Protein AF-A0A7V8ZJM5-F1 (afdb_monomer)

Structure (mmCIF, N/CA/C/O backbone):
data_AF-A0A7V8ZJM5-F1
#
_entry.id   AF-A0A7V8ZJM5-F1
#
loop_
_atom_site.group_PDB
_atom_site.id
_atom_site.type_symbol
_atom_site.label_atom_id
_atom_site.label_alt_id
_atom_site.label_comp_id
_atom_site.label_asym_id
_atom_site.label_entity_id
_atom_site.label_seq_id
_atom_site.pdbx_PDB_ins_code
_atom_site.Cartn_x
_atom_site.Cartn_y
_atom_site.Cartn_z
_atom_site.occupancy
_atom_site.B_iso_or_equiv
_atom_site.auth_seq_id
_atom_site.auth_comp_id
_atom_site.auth_asym_id
_atom_site.auth_atom_id
_atom_site.pdbx_PDB_model_num
ATOM 1 N N . PRO A 1 1 ? -10.545 -16.817 7.417 1.00 58.81 1 PRO A N 1
ATOM 2 C CA . PRO A 1 1 ? -10.746 -15.416 6.981 1.00 58.81 1 PRO A CA 1
ATOM 3 C C . PRO A 1 1 ? -10.407 -15.257 5.495 1.00 58.81 1 PRO A C 1
ATOM 5 O O . PRO A 1 1 ? -9.281 -15.530 5.094 1.00 58.81 1 PRO A O 1
ATOM 8 N N . TYR A 1 2 ? -11.392 -14.886 4.677 1.00 62.94 2 TYR A N 1
ATOM 9 C CA . TYR A 1 2 ? -11.129 -14.505 3.289 1.00 62.94 2 TYR A CA 1
ATOM 10 C C . TYR A 1 2 ? -10.339 -13.189 3.259 1.00 62.94 2 TYR A C 1
ATOM 12 O O . TYR A 1 2 ? -10.547 -12.353 4.145 1.00 62.94 2 TYR A O 1
ATOM 20 N N . PRO A 1 3 ? -9.431 -12.994 2.288 1.00 78.38 3 PRO A N 1
ATOM 21 C CA . PRO A 1 3 ? -8.738 -11.725 2.140 1.00 78.38 3 PRO A CA 1
ATOM 22 C C . PRO A 1 3 ? -9.759 -10.608 1.908 1.00 78.38 3 PRO A C 1
ATOM 24 O O . PRO A 1 3 ? -10.649 -10.723 1.063 1.00 78.38 3 PRO A O 1
ATOM 27 N N . VAL A 1 4 ? -9.626 -9.516 2.659 1.00 91.00 4 VAL A N 1
ATOM 28 C CA . VAL A 1 4 ? -10.390 -8.294 2.406 1.00 91.00 4 VAL A CA 1
ATOM 29 C C . VAL A 1 4 ? -9.747 -7.628 1.196 1.00 91.00 4 VAL A C 1
ATOM 31 O O . VAL A 1 4 ? -8.761 -6.913 1.341 1.00 91.00 4 VAL A O 1
ATOM 34 N N . LEU A 1 5 ? -10.265 -7.901 -0.005 1.00 93.12 5 LEU A N 1
ATOM 35 C CA . LEU A 1 5 ? -9.644 -7.463 -1.266 1.00 93.12 5 LEU A CA 1
ATOM 36 C C . LEU A 1 5 ? -9.430 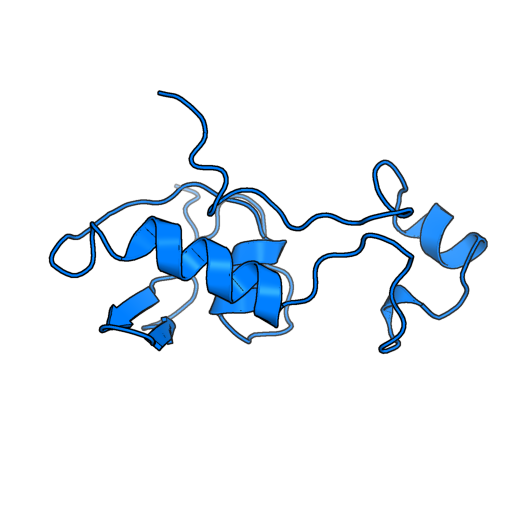-5.946 -1.337 1.00 93.12 5 LEU A C 1
ATOM 38 O O . LEU A 1 5 ? -8.444 -5.498 -1.907 1.00 93.12 5 LEU A O 1
ATOM 42 N N . GLY A 1 6 ? -10.289 -5.153 -0.686 1.00 95.75 6 GLY A N 1
ATOM 43 C CA . GLY A 1 6 ? -10.104 -3.703 -0.581 1.00 95.75 6 GLY A CA 1
ATOM 44 C C . GLY A 1 6 ? -8.823 -3.282 0.151 1.00 95.75 6 GLY A C 1
ATOM 45 O O . GLY A 1 6 ? -8.386 -2.151 -0.025 1.00 95.75 6 GLY A O 1
ATOM 46 N N . LEU A 1 7 ? -8.183 -4.190 0.894 1.00 96.44 7 LEU A N 1
ATOM 47 C CA . LEU A 1 7 ? -6.924 -3.982 1.614 1.00 96.44 7 LEU A CA 1
ATOM 48 C C . LEU A 1 7 ? -5.728 -4.711 0.978 1.00 96.44 7 LEU A C 1
ATOM 50 O O . LEU A 1 7 ? -4.665 -4.780 1.590 1.00 96.44 7 LEU A O 1
ATOM 54 N N . ALA A 1 8 ? -5.876 -5.284 -0.218 1.00 96.75 8 ALA A N 1
ATOM 55 C CA . ALA A 1 8 ? -4.758 -5.885 -0.944 1.00 96.75 8 ALA A CA 1
ATOM 56 C C . ALA A 1 8 ? -3.760 -4.817 -1.430 1.00 96.75 8 ALA A C 1
ATOM 58 O O . ALA A 1 8 ? -4.106 -3.633 -1.493 1.00 96.75 8 ALA A O 1
ATOM 59 N N . GLU A 1 9 ? -2.547 -5.234 -1.803 1.00 96.69 9 GLU A N 1
ATOM 60 C CA . GLU A 1 9 ? -1.601 -4.363 -2.519 1.00 96.69 9 GLU A CA 1
ATOM 61 C C . GLU A 1 9 ? -2.212 -3.855 -3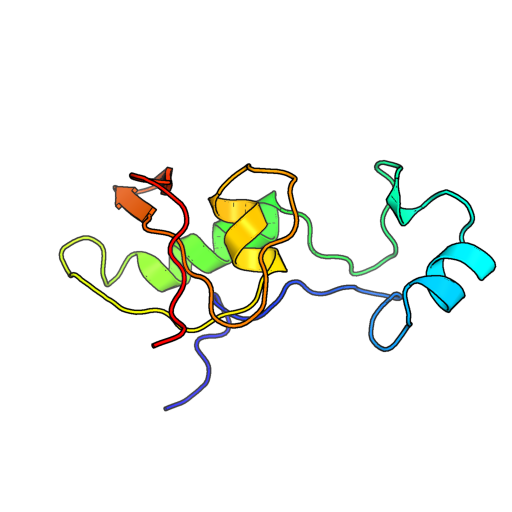.833 1.00 96.69 9 GLU A C 1
ATOM 63 O O . GLU A 1 9 ? -3.158 -4.451 -4.354 1.00 96.69 9 GLU A O 1
ATOM 68 N N . ARG A 1 10 ? -1.704 -2.727 -4.331 1.00 96.38 10 ARG A N 1
ATOM 69 C CA . ARG A 1 10 ? -2.077 -2.165 -5.624 1.00 96.38 10 ARG A CA 1
ATOM 70 C C . ARG A 1 10 ? -1.859 -3.163 -6.750 1.00 96.38 10 ARG A C 1
ATOM 72 O O . ARG A 1 10 ? -0.865 -3.886 -6.741 1.00 96.38 10 ARG A O 1
ATOM 79 N N . ALA A 1 11 ? -2.729 -3.135 -7.753 1.00 97.44 11 ALA A N 1
ATOM 80 C CA . ALA A 1 11 ? -2.423 -3.810 -9.007 1.00 97.44 11 ALA A CA 1
ATOM 81 C C . ALA A 1 11 ? -1.288 -3.060 -9.722 1.00 97.44 11 ALA A C 1
ATOM 83 O O . ALA A 1 11 ? -1.406 -1.873 -10.027 1.00 97.44 11 ALA A O 1
ATOM 84 N N . ALA A 1 12 ? -0.185 -3.743 -10.011 1.00 96.81 12 ALA A N 1
ATOM 85 C CA . ALA A 1 12 ? 0.934 -3.185 -10.766 1.00 96.81 12 ALA A CA 1
ATOM 86 C C . ALA A 1 12 ? 0.726 -3.273 -12.293 1.00 96.81 12 ALA A C 1
ATOM 88 O O . ALA A 1 12 ? 1.570 -2.806 -13.062 1.00 96.81 12 ALA A O 1
ATOM 89 N N . GLY A 1 13 ? -0.390 -3.851 -12.751 1.00 96.75 13 GLY A N 1
ATOM 90 C CA . GLY A 1 13 ? -0.702 -4.009 -14.171 1.00 96.75 13 GLY A CA 1
ATOM 91 C C . GLY A 1 13 ? 0.359 -4.828 -14.902 1.00 96.75 13 GLY A C 1
ATOM 92 O O . GLY A 1 13 ? 0.828 -5.849 -14.407 1.00 96.75 13 GLY A O 1
ATOM 93 N N . ALA A 1 14 ? 0.805 -4.361 -16.067 1.00 97.12 14 ALA A N 1
ATOM 94 C CA . ALA A 1 14 ? 1.871 -5.038 -16.814 1.00 97.12 14 ALA A CA 1
ATOM 95 C C . ALA A 1 14 ? 3.248 -5.057 -16.103 1.00 97.12 14 ALA A C 1
ATOM 97 O O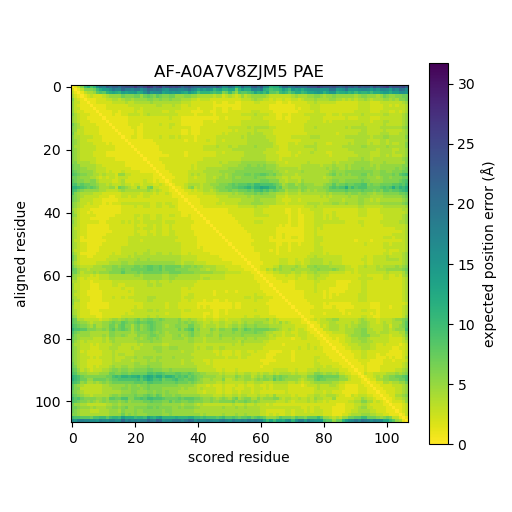 . ALA A 1 14 ? 4.184 -5.673 -16.615 1.00 97.12 14 ALA A O 1
ATOM 98 N N . TRP A 1 15 ? 3.402 -4.389 -14.951 1.00 97.12 15 TRP A N 1
ATOM 99 C CA . TRP A 1 15 ? 4.597 -4.513 -14.107 1.00 97.12 15 TRP A CA 1
ATOM 100 C C . TRP A 1 15 ? 4.530 -5.658 -13.095 1.00 97.12 15 TRP A C 1
ATOM 102 O O . TRP A 1 15 ? 5.533 -5.920 -12.432 1.00 97.12 15 TRP A O 1
ATOM 112 N N . GLU A 1 16 ? 3.396 -6.348 -12.969 1.00 97.19 16 GLU A N 1
ATOM 113 C CA . GLU A 1 16 ? 3.279 -7.501 -12.076 1.00 97.19 16 GLU A CA 1
ATOM 114 C C . GLU A 1 16 ? 4.369 -8.544 -12.356 1.00 97.19 16 GLU A C 1
ATOM 116 O O . GLU A 1 16 ? 4.623 -8.934 -13.498 1.00 97.19 16 GLU A O 1
ATOM 121 N N . GLY A 1 17 ? 5.039 -8.985 -11.289 1.00 97.06 17 GLY A N 1
ATOM 122 C CA . GLY A 1 17 ? 6.136 -9.954 -11.356 1.00 97.06 17 GLY A CA 1
ATOM 123 C C . GLY A 1 17 ? 7.477 -9.409 -11.862 1.00 97.06 17 GLY A C 1
ATOM 124 O O . GLY A 1 17 ? 8.448 -10.163 -11.874 1.00 97.06 17 GLY A O 1
ATOM 125 N N . LEU A 1 18 ? 7.569 -8.132 -12.248 1.00 97.44 18 LEU A N 1
ATOM 126 C CA . LEU A 1 18 ? 8.835 -7.513 -12.640 1.00 97.44 18 LEU A CA 1
ATOM 127 C C . LEU A 1 18 ? 9.581 -6.947 -11.432 1.00 97.44 18 LEU A C 1
ATOM 129 O O . LEU A 1 18 ? 9.011 -6.328 -10.535 1.00 97.44 18 LEU A O 1
ATOM 133 N N . THR A 1 19 ? 10.900 -7.081 -11.455 1.00 96.94 19 THR A N 1
ATOM 134 C CA . THR A 1 19 ? 11.783 -6.341 -10.554 1.00 96.94 19 THR A CA 1
ATOM 135 C C . THR A 1 19 ? 11.898 -4.875 -10.976 1.00 96.94 19 THR A C 1
ATOM 137 O O . THR A 1 19 ? 11.696 -4.513 -12.137 1.00 96.94 19 THR A O 1
ATOM 140 N N . HIS A 1 20 ? 12.327 -4.008 -10.054 1.00 94.81 20 HIS A N 1
ATOM 141 C CA . HIS A 1 20 ? 12.622 -2.609 -10.382 1.00 94.81 20 HIS A CA 1
ATOM 142 C C . HIS A 1 20 ? 13.648 -2.462 -11.519 1.00 94.81 20 HIS A C 1
ATOM 144 O O . HIS A 1 20 ? 13.478 -1.597 -12.372 1.00 94.81 20 HIS A O 1
ATOM 150 N N . ALA A 1 21 ? 14.676 -3.317 -11.564 1.00 96.69 21 ALA A N 1
ATOM 151 C CA . ALA A 1 21 ? 15.697 -3.280 -12.611 1.00 96.69 21 ALA A CA 1
ATOM 152 C C . ALA A 1 21 ? 15.132 -3.662 -13.990 1.00 96.69 21 ALA A C 1
ATOM 154 O O . ALA A 1 21 ? 15.488 -3.052 -14.998 1.00 96.69 21 ALA A O 1
ATOM 155 N N . GLU A 1 22 ? 14.225 -4.640 -14.046 1.00 97.88 22 GLU A N 1
ATOM 156 C CA . GLU A 1 22 ? 13.536 -5.007 -15.286 1.00 97.88 22 GLU A CA 1
ATOM 157 C C . GLU A 1 22 ? 12.600 -3.899 -15.762 1.00 97.88 22 GLU A C 1
ATOM 159 O O . GLU A 1 22 ? 12.584 -3.604 -16.956 1.00 97.88 22 GLU A O 1
ATOM 164 N N . I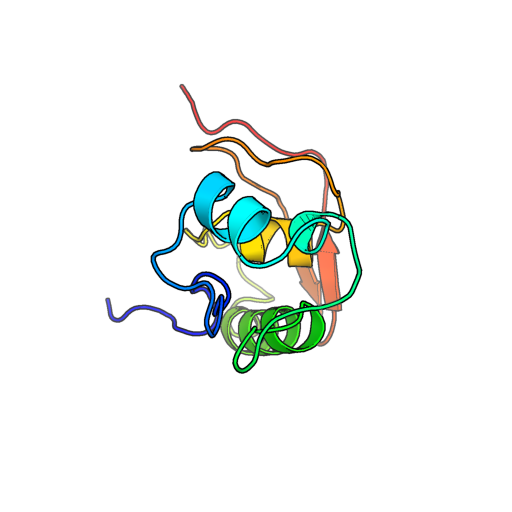LE A 1 23 ? 11.868 -3.253 -14.846 1.00 97.25 23 ILE A N 1
ATOM 165 C CA . ILE A 1 23 ? 11.034 -2.088 -15.172 1.00 97.25 23 ILE A CA 1
ATOM 166 C C . ILE A 1 23 ? 11.904 -0.969 -15.744 1.00 97.25 23 ILE A C 1
ATOM 168 O O . ILE A 1 23 ? 11.595 -0.468 -16.820 1.00 97.25 23 ILE A O 1
ATOM 172 N N . ASP A 1 24 ? 13.008 -0.613 -15.084 1.00 95.81 24 ASP A N 1
ATOM 173 C CA . ASP A 1 24 ? 13.896 0.463 -15.543 1.00 95.81 24 ASP A CA 1
ATOM 174 C C . ASP A 1 24 ? 14.552 0.143 -16.894 1.00 95.81 24 ASP A C 1
ATOM 176 O O . ASP A 1 24 ? 14.762 1.038 -17.709 1.00 95.81 24 ASP A O 1
ATOM 180 N N . THR A 1 25 ? 14.843 -1.135 -17.156 1.00 97.12 25 THR A N 1
ATOM 181 C CA . THR A 1 25 ? 15.407 -1.590 -18.435 1.00 97.12 25 THR A CA 1
ATOM 182 C C . THR A 1 25 ? 14.376 -1.519 -19.565 1.00 97.12 25 THR A C 1
ATOM 184 O O . THR A 1 25 ? 14.702 -1.093 -20.670 1.00 97.12 25 THR A O 1
ATOM 187 N N . ARG A 1 26 ? 13.129 -1.938 -19.310 1.00 95.81 26 ARG A N 1
ATOM 188 C CA . ARG A 1 26 ? 12.048 -1.967 -20.316 1.00 95.81 26 ARG A CA 1
ATOM 189 C C . ARG A 1 26 ? 11.406 -0.595 -20.531 1.00 95.81 26 ARG A C 1
ATOM 191 O O . ARG A 1 26 ? 10.952 -0.296 -21.633 1.00 95.81 26 ARG A O 1
ATOM 198 N N . HIS A 1 27 ? 11.369 0.224 -19.485 1.00 94.44 27 HIS A N 1
ATOM 199 C CA . HIS A 1 27 ? 10.720 1.531 -19.447 1.00 94.44 27 HIS A CA 1
ATOM 200 C C . HIS A 1 27 ? 11.601 2.553 -18.699 1.00 94.44 27 HIS A C 1
ATOM 202 O O . HIS A 1 27 ? 11.302 2.918 -17.556 1.00 94.44 27 HIS A O 1
ATOM 208 N N . PRO A 1 28 ? 12.689 3.043 -19.321 1.00 94.56 28 PRO A N 1
ATOM 209 C CA . PRO A 1 28 ? 13.593 3.995 -18.680 1.00 94.56 28 PRO A CA 1
ATOM 210 C C . PRO A 1 28 ? 12.866 5.245 -18.159 1.00 94.56 28 PRO A C 1
ATOM 212 O O . PRO A 1 28 ? 12.127 5.898 -18.893 1.00 94.56 28 PRO A O 1
ATOM 215 N N . GLY A 1 29 ? 13.076 5.579 -16.881 1.00 91.94 29 GLY A N 1
ATOM 216 C CA . GLY A 1 29 ? 12.480 6.753 -16.224 1.00 91.94 29 GLY A CA 1
ATOM 217 C C . GLY A 1 29 ? 11.036 6.575 -15.734 1.00 91.94 29 GLY A C 1
ATOM 218 O O . GLY A 1 29 ? 10.486 7.473 -15.093 1.00 91.94 29 GLY A O 1
ATOM 219 N N . ALA A 1 30 ? 10.399 5.429 -15.997 1.00 92.06 30 ALA A N 1
ATOM 220 C CA . ALA A 1 30 ? 8.984 5.237 -15.692 1.00 92.06 30 ALA A CA 1
ATOM 221 C C . ALA A 1 30 ? 8.666 5.231 -14.188 1.00 92.06 30 ALA A C 1
ATOM 223 O O . ALA A 1 30 ? 7.605 5.705 -13.785 1.00 92.06 30 ALA A O 1
ATOM 224 N N . ARG A 1 31 ? 9.587 4.750 -13.340 1.00 90.31 31 ARG A N 1
ATOM 225 C CA . ARG A 1 31 ? 9.387 4.737 -11.880 1.00 90.31 31 ARG A CA 1
ATOM 226 C C . ARG A 1 31 ? 9.446 6.133 -11.252 1.00 90.31 31 ARG A C 1
ATOM 228 O O . ARG A 1 31 ? 8.873 6.331 -10.186 1.00 90.31 31 ARG A O 1
ATOM 235 N N . GLN A 1 32 ? 10.123 7.085 -11.896 1.00 89.62 32 GLN A N 1
ATOM 236 C CA . GLN A 1 32 ? 10.250 8.474 -11.438 1.00 89.62 32 GLN A CA 1
ATOM 237 C C . GLN A 1 32 ? 9.204 9.398 -12.079 1.00 89.62 32 GLN A C 1
ATOM 239 O O . GLN A 1 32 ? 8.891 10.450 -11.529 1.00 89.62 32 GLN A O 1
ATOM 244 N N . GLY A 1 33 ? 8.673 9.017 -13.243 1.00 86.38 33 GLY A N 1
ATOM 245 C CA . GLY A 1 33 ? 7.634 9.759 -13.949 1.00 86.38 33 GLY A CA 1
ATOM 246 C C . GLY A 1 33 ? 6.214 9.482 -13.445 1.00 86.38 33 GLY A C 1
ATOM 247 O O . GLY A 1 33 ? 5.973 8.646 -12.572 1.00 86.38 33 GLY A O 1
ATOM 248 N N . SER A 1 34 ? 5.250 10.177 -14.051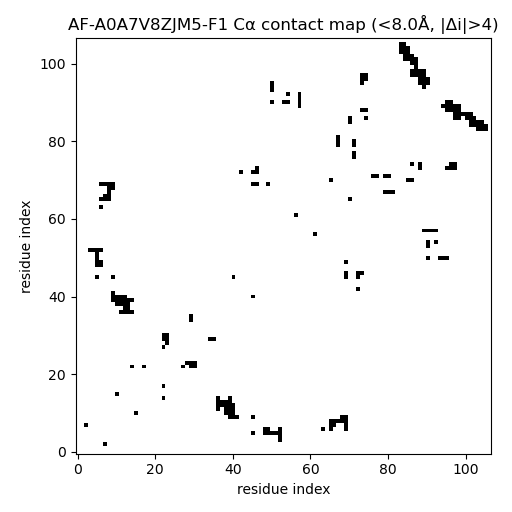 1.00 88.31 34 SER A N 1
ATOM 249 C CA . SER A 1 34 ? 3.810 9.987 -13.819 1.00 88.31 34 SER A CA 1
ATOM 250 C C . SER A 1 34 ? 3.194 8.861 -14.656 1.00 88.31 34 SER A C 1
ATOM 252 O O . SER A 1 34 ? 2.097 8.405 -14.345 1.00 88.31 34 SER A O 1
ATOM 254 N N . TRP A 1 35 ? 3.881 8.404 -15.709 1.00 93.50 35 TRP A N 1
ATOM 255 C CA . TRP A 1 35 ? 3.391 7.329 -16.572 1.00 93.50 35 TRP A CA 1
ATOM 256 C C . TRP A 1 35 ? 3.326 5.995 -15.822 1.00 93.50 35 TRP A C 1
ATOM 258 O O . TRP A 1 35 ? 4.227 5.652 -15.052 1.00 93.50 35 TRP A O 1
ATOM 268 N N . ARG A 1 36 ? 2.263 5.230 -16.067 1.00 94.81 36 ARG A N 1
ATOM 269 C CA . ARG A 1 36 ? 2.037 3.892 -15.516 1.00 94.81 36 ARG A CA 1
ATOM 270 C C . ARG A 1 36 ? 1.575 2.947 -16.632 1.00 94.81 36 ARG A C 1
ATOM 272 O O . ARG A 1 36 ? 0.989 3.428 -17.604 1.00 94.81 36 ARG A O 1
ATOM 279 N N . PRO A 1 37 ? 1.878 1.639 -16.538 1.00 96.19 37 PRO A N 1
ATOM 280 C CA . PRO A 1 37 ? 1.513 0.679 -17.570 1.00 96.19 37 PRO A CA 1
ATOM 281 C C . PRO A 1 37 ? 0.005 0.406 -17.570 1.00 96.19 37 PRO A C 1
ATOM 283 O O . PRO A 1 37 ? -0.709 0.739 -16.625 1.00 96.19 37 PRO A O 1
ATOM 286 N N . GLU A 1 38 ? -0.469 -0.263 -18.619 1.00 95.56 38 GLU A N 1
ATOM 287 C CA . GLU A 1 38 ? -1.838 -0.775 -18.672 1.00 95.56 38 GLU A CA 1
ATOM 288 C C . GLU A 1 38 ? -2.145 -1.675 -17.461 1.00 95.56 38 GLU A C 1
ATOM 290 O O . GLU A 1 38 ? -1.318 -2.497 -17.052 1.00 95.56 38 GLU A O 1
ATOM 295 N N . GLY A 1 39 ? -3.336 -1.495 -16.885 1.00 97.06 39 GLY A N 1
ATOM 296 C CA . GLY A 1 39 ? -3.812 -2.245 -15.721 1.00 97.06 39 GLY A CA 1
ATOM 297 C C . GLY A 1 39 ? -3.215 -1.815 -14.376 1.00 97.06 39 GLY A C 1
ATOM 298 O O . GLY A 1 39 ? -3.477 -2.479 -13.376 1.00 97.06 39 GLY A O 1
ATOM 299 N N . TYR A 1 40 ? -2.402 -0.755 -14.333 1.00 97.38 40 TYR A N 1
ATOM 300 C CA . TYR A 1 40 ? -1.885 -0.211 -13.077 1.00 97.38 40 TYR A CA 1
ATOM 301 C C . TYR A 1 40 ? -2.989 0.510 -12.297 1.00 97.38 40 TYR A C 1
ATOM 303 O O . TYR A 1 40 ? -3.655 1.387 -12.840 1.00 97.38 40 TYR A O 1
ATOM 311 N N . GLU A 1 41 ? -3.136 0.181 -11.016 1.00 97.50 41 GLU A N 1
ATOM 312 C CA . GLU A 1 41 ? -4.089 0.829 -10.116 1.00 97.50 41 GLU A CA 1
ATOM 313 C C . GLU A 1 41 ? -3.513 2.145 -9.578 1.00 97.50 41 GLU A C 1
ATOM 315 O O . GLU A 1 41 ? -2.474 2.177 -8.904 1.00 97.50 41 GLU A O 1
ATOM 320 N N . HIS A 1 42 ? -4.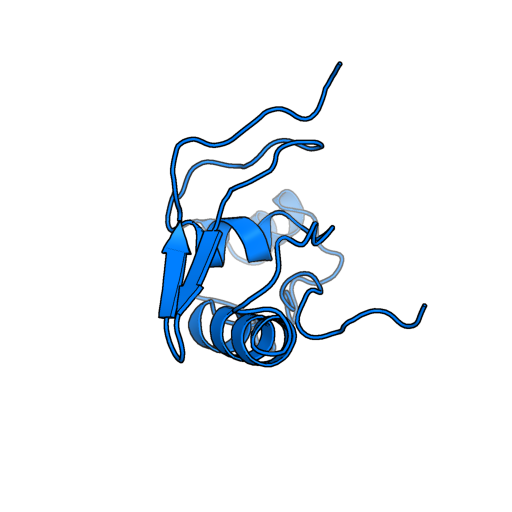197 3.250 -9.865 1.00 95.12 42 HIS A N 1
ATOM 321 C CA . HIS A 1 42 ? -3.810 4.569 -9.385 1.00 95.12 42 HIS A CA 1
ATOM 322 C C . HIS A 1 42 ? -4.228 4.786 -7.929 1.00 95.12 42 HIS A C 1
ATOM 324 O O . HIS A 1 42 ? -5.158 4.168 -7.412 1.00 95.12 42 HIS A O 1
ATOM 330 N N . ASP A 1 43 ? -3.557 5.723 -7.254 1.00 94.38 43 ASP A N 1
ATOM 331 C CA . ASP A 1 43 ? -3.798 5.962 -5.831 1.00 94.38 43 ASP A CA 1
ATOM 332 C C . ASP A 1 43 ? -5.260 6.337 -5.519 1.00 94.38 43 ASP A C 1
ATOM 334 O O . ASP A 1 43 ? -5.741 6.057 -4.427 1.00 94.38 43 ASP A O 1
ATOM 338 N N . GLU A 1 44 ? -5.983 6.969 -6.450 1.00 94.12 44 GLU A N 1
ATOM 339 C CA . GLU A 1 44 ? -7.411 7.271 -6.283 1.00 94.12 44 GLU A CA 1
ATOM 340 C C . GLU A 1 44 ? -8.267 6.000 -6.194 1.00 94.12 44 GLU A C 1
ATOM 342 O O . GLU A 1 44 ? -9.047 5.857 -5.251 1.00 94.12 44 GLU A O 1
ATOM 347 N N . GLU A 1 45 ? -8.066 5.056 -7.113 1.00 96.00 45 GLU A N 1
ATOM 348 C CA . GLU A 1 45 ? -8.765 3.766 -7.155 1.00 96.00 45 GLU A CA 1
ATOM 349 C C . GLU A 1 45 ? -8.436 2.932 -5.910 1.00 96.00 45 GLU A C 1
ATOM 351 O O . GLU A 1 45 ? -9.331 2.448 -5.207 1.00 96.00 45 GLU A O 1
ATOM 356 N N . LEU A 1 46 ? -7.145 2.875 -5.568 1.00 96.38 46 LEU A N 1
ATOM 357 C CA . LEU A 1 46 ? -6.621 2.186 -4.394 1.00 96.38 46 LEU A CA 1
ATOM 358 C C . LEU A 1 46 ? -7.227 2.729 -3.090 1.00 96.38 46 LEU A C 1
ATOM 360 O O . LEU A 1 46 ? -7.701 1.964 -2.242 1.00 96.38 46 LEU A O 1
ATOM 364 N N . ARG A 1 47 ? -7.267 4.060 -2.932 1.00 95.38 47 ARG A N 1
ATOM 365 C CA . ARG A 1 47 ? -7.894 4.717 -1.774 1.00 95.38 47 ARG A CA 1
ATOM 366 C C . ARG A 1 47 ? -9.396 4.461 -1.717 1.00 95.38 47 ARG A C 1
ATOM 368 O O . ARG A 1 47 ? -9.926 4.235 -0.628 1.00 95.38 47 ARG A O 1
ATOM 375 N N . ALA A 1 48 ? -10.085 4.486 -2.858 1.00 95.06 48 ALA A N 1
ATOM 376 C CA . ALA A 1 48 ? -11.526 4.267 -2.921 1.00 95.06 48 ALA A CA 1
ATOM 377 C C . ALA A 1 48 ? -11.910 2.859 -2.436 1.00 95.06 48 ALA A C 1
ATOM 379 O O . ALA A 1 48 ? -12.802 2.722 -1.592 1.00 95.06 48 ALA A O 1
ATOM 380 N N . ARG A 1 49 ? -11.202 1.810 -2.882 1.00 96.06 49 ARG A N 1
ATOM 381 C CA . ARG A 1 49 ? -11.483 0.443 -2.406 1.00 96.06 49 ARG A CA 1
ATOM 382 C C . ARG A 1 49 ? -11.090 0.218 -0.946 1.00 96.06 49 ARG A C 1
ATOM 384 O O . ARG A 1 49 ? -11.800 -0.495 -0.234 1.00 96.06 49 ARG A O 1
ATOM 391 N N . ALA A 1 50 ? -10.017 0.852 -0.473 1.00 95.75 50 ALA A N 1
ATOM 392 C CA . ALA A 1 50 ? -9.612 0.768 0.927 1.00 95.75 50 ALA A CA 1
ATOM 393 C C . ALA A 1 50 ? -10.647 1.421 1.849 1.00 95.75 50 ALA A C 1
ATOM 395 O O . ALA A 1 50 ? -11.043 0.829 2.852 1.00 95.75 50 ALA A O 1
ATOM 396 N N . ARG A 1 51 ? -11.173 2.588 1.462 1.00 93.81 51 ARG A N 1
ATOM 397 C CA . ARG A 1 51 ? -12.297 3.243 2.145 1.00 93.81 51 ARG A CA 1
ATOM 398 C C . ARG A 1 51 ? -13.514 2.340 2.237 1.00 93.81 51 ARG A C 1
ATOM 400 O O . ARG A 1 51 ? -14.053 2.162 3.325 1.00 93.81 51 ARG A O 1
ATOM 407 N N . ALA A 1 52 ? -13.939 1.758 1.118 1.00 94.00 52 ALA A N 1
ATOM 408 C CA . ALA A 1 52 ? -15.101 0.878 1.103 1.00 94.00 52 ALA A CA 1
ATOM 409 C C . ALA A 1 52 ? -14.937 -0.317 2.062 1.00 94.00 52 ALA A C 1
ATOM 411 O O . ALA A 1 52 ? -15.908 -0.718 2.703 1.00 94.00 52 ALA A O 1
ATOM 412 N N . ALA A 1 53 ? -13.714 -0.842 2.190 1.00 94.31 53 ALA A N 1
ATOM 413 C CA . ALA A 1 53 ? -13.385 -1.937 3.097 1.00 94.31 53 ALA A CA 1
ATOM 414 C C . ALA A 1 53 ? -13.282 -1.524 4.575 1.00 94.31 53 ALA A C 1
ATOM 416 O O . ALA A 1 53 ? -13.604 -2.333 5.443 1.00 94.31 53 ALA A O 1
ATOM 417 N N . LEU A 1 54 ? -12.839 -0.297 4.869 1.00 93.31 54 LEU A N 1
ATOM 418 C CA . LEU A 1 54 ? -12.648 0.192 6.240 1.00 93.31 54 LEU A CA 1
ATOM 419 C C . LEU A 1 54 ? -13.895 0.851 6.841 1.00 93.31 54 LEU A C 1
ATOM 421 O O . LEU A 1 54 ? -14.033 0.838 8.060 1.00 93.31 54 LEU A O 1
ATOM 425 N N . ARG A 1 55 ? -14.821 1.369 6.020 1.00 92.00 55 ARG A N 1
ATOM 426 C CA . ARG A 1 55 ? -16.056 2.043 6.475 1.00 92.00 55 ARG A CA 1
ATOM 427 C C . ARG A 1 55 ? -16.836 1.279 7.559 1.00 92.00 55 ARG A C 1
ATOM 429 O O . ARG A 1 55 ? -17.267 1.915 8.511 1.00 92.00 55 ARG A O 1
ATOM 436 N N . PRO A 1 56 ? -17.004 -0.060 7.496 1.00 91.62 56 PRO A N 1
ATOM 437 C CA . PRO A 1 56 ? -17.710 -0.799 8.549 1.00 91.62 56 PRO A CA 1
ATOM 438 C C . PRO A 1 56 ? -17.055 -0.737 9.940 1.00 91.62 56 PRO A C 1
ATOM 440 O O . PRO A 1 56 ? -17.656 -1.197 10.907 1.00 91.62 56 PRO A O 1
ATOM 443 N N . PHE A 1 57 ? -15.827 -0.224 10.037 1.00 91.44 57 PHE A N 1
ATOM 444 C CA . PHE A 1 57 ? -15.027 -0.155 11.255 1.00 91.44 57 PHE A CA 1
ATOM 445 C C . PHE A 1 57 ? -14.755 1.285 11.715 1.00 91.44 57 PHE A C 1
ATOM 447 O O . PHE A 1 57 ? -13.881 1.472 12.552 1.00 91.44 57 PHE A O 1
ATOM 454 N N . GLU A 1 58 ? -15.464 2.295 11.194 1.00 91.44 58 GLU A N 1
ATOM 455 C CA . GLU A 1 58 ? -15.211 3.713 11.524 1.00 91.44 58 GLU A CA 1
ATOM 456 C C . GLU A 1 58 ? -15.330 4.027 13.030 1.00 91.44 58 GLU A C 1
ATOM 458 O O . GLU A 1 58 ? -14.558 4.817 13.561 1.00 91.44 58 GLU A O 1
ATOM 463 N N . GLU A 1 59 ? -16.199 3.309 13.748 1.00 91.62 59 GLU A N 1
ATOM 464 C CA . GLU A 1 59 ? -16.388 3.432 15.205 1.00 91.62 59 GLU A CA 1
ATOM 465 C C . GLU A 1 59 ? -15.518 2.453 16.025 1.00 91.62 59 GLU A C 1
ATOM 467 O O . GLU A 1 59 ? -15.713 2.281 17.231 1.00 91.62 59 GLU A O 1
ATOM 472 N N . ALA A 1 60 ? -14.583 1.740 15.385 1.00 93.25 60 ALA A N 1
ATOM 473 C CA . ALA A 1 60 ? -13.800 0.679 16.009 1.00 93.25 60 ALA A CA 1
ATOM 474 C C . ALA A 1 60 ? -12.292 0.875 15.833 1.00 93.25 60 ALA A C 1
ATOM 476 O O . ALA A 1 60 ? -11.787 1.268 14.785 1.00 93.25 60 ALA A O 1
ATOM 477 N N . ARG A 1 61 ? -11.528 0.481 16.857 1.00 94.62 61 ARG A N 1
ATOM 478 C CA . ARG A 1 61 ? -10.072 0.383 16.745 1.00 94.62 61 ARG A CA 1
ATOM 479 C C . ARG A 1 61 ? -9.694 -0.966 16.143 1.00 94.62 61 ARG A C 1
ATOM 481 O O . ARG A 1 61 ? -9.843 -1.998 16.796 1.00 94.62 61 ARG A O 1
ATOM 488 N N . VAL A 1 62 ? -9.180 -0.952 14.917 1.00 93.94 62 VAL A N 1
ATOM 489 C CA . VAL A 1 62 ? -8.812 -2.162 14.166 1.00 93.94 62 VAL A CA 1
ATOM 490 C C . VAL A 1 62 ? -7.335 -2.174 13.783 1.00 93.94 62 VAL A C 1
ATOM 492 O O . VAL A 1 62 ? -6.733 -1.130 13.546 1.00 93.94 62 VAL A O 1
ATOM 495 N N . LEU A 1 63 ? -6.754 -3.374 13.696 1.00 94.19 63 LEU A N 1
ATOM 496 C CA . LEU A 1 63 ? -5.462 -3.599 13.051 1.00 94.19 63 LEU A CA 1
ATOM 497 C C . LEU A 1 63 ? -5.705 -4.237 11.683 1.00 94.19 63 LEU A C 1
ATOM 499 O O . LEU A 1 63 ? -6.109 -5.396 11.595 1.00 94.19 63 LEU A O 1
ATOM 503 N N . ALA A 1 64 ? -5.436 -3.481 10.623 1.00 94.56 64 ALA A N 1
ATOM 504 C CA . ALA A 1 64 ? -5.415 -3.987 9.260 1.00 94.56 64 ALA A CA 1
ATOM 505 C C . ALA A 1 64 ? -3.975 -4.339 8.865 1.00 94.56 64 ALA A C 1
ATOM 507 O O . ALA A 1 64 ? -3.101 -3.475 8.855 1.00 94.56 64 ALA A O 1
ATOM 508 N N . VAL A 1 65 ? -3.729 -5.604 8.523 1.00 95.38 65 VAL A N 1
ATOM 509 C CA . VAL A 1 65 ? -2.4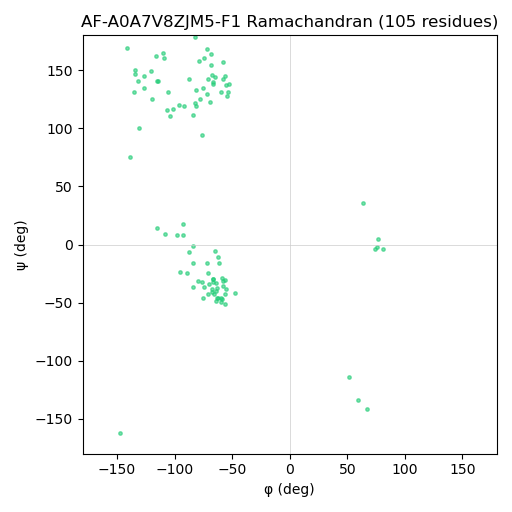41 -6.043 7.968 1.00 95.38 65 VAL A CA 1
ATOM 510 C C . VAL A 1 65 ? -2.523 -5.960 6.448 1.00 95.38 65 VAL A C 1
ATOM 512 O O . VAL A 1 65 ? -3.376 -6.600 5.835 1.00 95.38 65 VAL A O 1
ATOM 515 N N . THR A 1 66 ? -1.657 -5.146 5.852 1.00 95.88 66 THR A N 1
ATOM 516 C CA . THR A 1 66 ? -1.630 -4.858 4.413 1.00 95.88 66 THR A CA 1
ATOM 517 C C . THR A 1 66 ? -0.187 -4.604 3.948 1.00 95.88 66 THR A C 1
ATOM 519 O O . THR A 1 66 ? 0.760 -5.001 4.625 1.00 95.88 66 THR A O 1
ATOM 522 N N . HIS A 1 67 ? -0.021 -3.982 2.785 1.00 96.56 67 HIS A N 1
ATOM 523 C CA . HIS A 1 67 ? 1.233 -3.795 2.077 1.00 96.56 67 HIS A CA 1
ATOM 52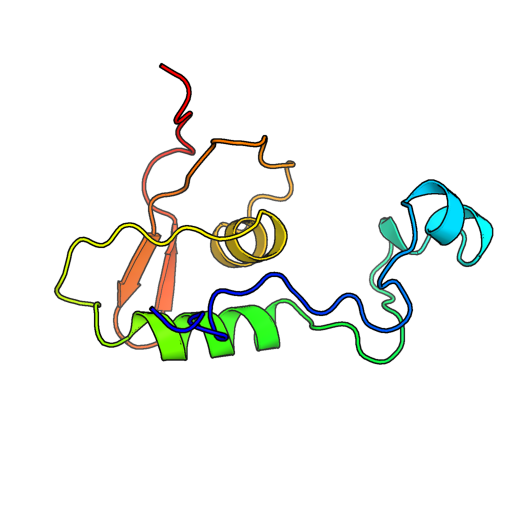4 C C . HIS A 1 67 ? 1.588 -2.310 1.966 1.00 96.56 67 HIS A C 1
ATOM 526 O O . HIS A 1 67 ? 0.746 -1.422 2.140 1.00 96.56 67 HIS A O 1
ATOM 532 N N . GLU A 1 68 ? 2.857 -2.044 1.672 1.00 95.31 68 GLU A N 1
ATOM 533 C CA . GLU A 1 68 ? 3.415 -0.696 1.606 1.00 95.31 68 GLU A CA 1
ATOM 534 C C . GLU A 1 68 ? 2.664 0.206 0.618 1.00 95.31 68 GLU A C 1
ATOM 536 O O . GLU A 1 68 ? 2.398 1.365 0.945 1.00 95.31 68 GLU A O 1
ATOM 541 N N . GLY A 1 69 ? 2.300 -0.291 -0.568 1.00 94.62 69 GLY A N 1
ATOM 542 C CA . GLY A 1 69 ? 1.709 0.554 -1.602 1.00 94.62 69 GLY A CA 1
ATOM 543 C C . GLY A 1 69 ? 0.330 1.098 -1.227 1.00 94.62 69 GLY A C 1
ATOM 544 O O . GLY A 1 69 ? 0.008 2.220 -1.631 1.00 94.62 69 GLY A O 1
ATOM 545 N N . LEU A 1 70 ? -0.443 0.371 -0.408 1.00 96.31 70 LEU A N 1
ATOM 546 C CA . LEU A 1 70 ? -1.682 0.882 0.181 1.00 96.31 70 LEU A CA 1
ATOM 547 C C . LEU A 1 70 ? -1.402 1.865 1.322 1.00 96.31 70 LEU A C 1
ATOM 549 O O . LEU A 1 70 ? -2.004 2.938 1.358 1.00 96.31 70 LEU A O 1
ATOM 553 N N . ILE A 1 71 ? -0.478 1.538 2.233 1.00 96.06 71 ILE A N 1
ATOM 554 C CA . ILE A 1 71 ? -0.171 2.420 3.370 1.00 96.06 71 ILE A CA 1
ATOM 555 C C . ILE A 1 71 ? 0.322 3.777 2.865 1.00 96.06 71 ILE A C 1
ATOM 557 O O . ILE A 1 71 ? -0.191 4.799 3.302 1.00 96.06 71 ILE A O 1
ATOM 561 N N . ARG A 1 72 ? 1.235 3.807 1.888 1.00 93.75 72 ARG A N 1
ATOM 562 C CA . ARG A 1 72 ? 1.748 5.055 1.300 1.00 93.75 72 ARG A CA 1
ATOM 563 C C . ARG A 1 72 ? 0.665 5.867 0.591 1.00 93.75 72 ARG A C 1
ATOM 565 O O . ARG A 1 72 ? 0.655 7.088 0.706 1.00 93.75 72 ARG A O 1
ATOM 572 N N . ALA A 1 73 ? -0.278 5.211 -0.087 1.00 93.88 73 ALA A N 1
ATOM 573 C CA . ALA A 1 73 ? -1.387 5.904 -0.744 1.00 93.88 73 ALA A CA 1
ATOM 574 C C . ALA A 1 73 ? -2.353 6.577 0.246 1.00 93.88 73 ALA A C 1
ATOM 576 O O . ALA A 1 73 ? -2.969 7.587 -0.107 1.00 93.88 73 ALA A O 1
ATOM 577 N N . LEU A 1 74 ? -2.486 6.025 1.459 1.00 93.81 74 LEU A N 1
ATOM 578 C CA . LEU A 1 74 ? -3.268 6.602 2.557 1.00 93.81 74 LEU A CA 1
ATOM 579 C C . LEU A 1 74 ? -2.477 7.645 3.355 1.00 93.81 74 LEU A C 1
ATOM 581 O O . LEU A 1 74 ? -3.057 8.634 3.789 1.00 93.81 74 LEU A O 1
ATOM 585 N N . ASP A 1 75 ? -1.176 7.419 3.539 1.00 92.25 75 ASP A N 1
ATOM 586 C CA . ASP A 1 75 ? -0.272 8.265 4.321 1.00 92.25 75 ASP A CA 1
ATOM 587 C C . ASP A 1 75 ? 0.093 9.575 3.607 1.00 92.25 75 ASP A C 1
ATOM 589 O O . ASP A 1 75 ? 0.234 10.619 4.234 1.00 92.25 75 ASP A O 1
ATOM 593 N N . GLY A 1 76 ? 0.247 9.534 2.281 1.00 87.06 76 GLY A N 1
ATOM 594 C CA . GLY A 1 76 ? 0.683 10.683 1.481 1.00 87.06 76 GLY A CA 1
ATOM 595 C C . GLY A 1 76 ? 2.175 11.014 1.606 1.00 87.06 76 GLY A C 1
ATOM 596 O O . GLY A 1 76 ? 2.664 11.887 0.893 1.00 87.06 76 GLY A O 1
ATOM 597 N N . ASP A 1 77 ? 2.908 10.309 2.468 1.00 88.69 77 ASP A N 1
ATOM 598 C CA . ASP A 1 77 ? 4.355 10.436 2.614 1.00 88.69 77 ASP A CA 1
ATOM 599 C C . ASP A 1 77 ? 5.083 9.604 1.527 1.00 88.69 77 ASP A C 1
ATOM 601 O O . ASP A 1 77 ? 4.873 8.382 1.419 1.00 88.69 77 ASP A O 1
ATOM 605 N N . PRO A 1 78 ? 5.922 10.253 0.691 1.00 82.38 78 PRO A N 1
ATOM 606 C CA . PRO A 1 78 ? 6.603 9.612 -0.423 1.00 82.38 78 PRO A CA 1
ATOM 607 C C . PRO A 1 78 ? 7.722 8.662 0.009 1.00 82.38 78 PRO A C 1
ATOM 609 O O . PRO A 1 78 ? 8.135 7.847 -0.822 1.00 82.38 78 PRO A O 1
ATOM 612 N N . ASP A 1 79 ? 8.196 8.717 1.251 1.00 88.75 79 ASP A N 1
ATOM 613 C CA . ASP A 1 79 ? 9.305 7.884 1.698 1.00 88.75 79 ASP A CA 1
ATOM 614 C C . ASP A 1 79 ? 8.883 6.412 1.827 1.00 88.75 79 ASP A C 1
ATOM 616 O O . ASP A 1 79 ? 7.758 6.129 2.268 1.00 88.75 79 ASP A O 1
ATOM 620 N N . PRO A 1 80 ? 9.764 5.458 1.464 1.00 89.12 80 PRO A N 1
ATOM 621 C CA . PRO A 1 80 ? 9.483 4.036 1.602 1.00 89.12 80 PRO A CA 1
ATOM 622 C C . PRO A 1 80 ? 9.156 3.641 3.041 1.00 89.12 80 PRO A C 1
ATOM 624 O O . PRO A 1 80 ? 9.780 4.119 3.992 1.00 89.12 80 PRO A O 1
ATOM 627 N N . LEU A 1 81 ? 8.214 2.715 3.195 1.00 92.50 81 LEU A N 1
ATOM 628 C CA . LEU A 1 81 ? 7.834 2.172 4.492 1.00 92.50 81 LEU A CA 1
ATOM 629 C C . LEU A 1 81 ? 8.483 0.791 4.679 1.00 92.50 81 LEU A C 1
ATOM 631 O O . LEU A 1 81 ? 8.171 -0.134 3.928 1.00 92.50 81 LEU A O 1
ATOM 635 N N . PRO A 1 82 ? 9.375 0.601 5.668 1.00 93.69 82 PRO A N 1
ATOM 636 C CA . PRO A 1 82 ? 10.053 -0.675 5.841 1.00 93.69 82 PRO A CA 1
ATOM 637 C C . PRO A 1 82 ? 9.088 -1.771 6.304 1.00 93.69 82 PRO A C 1
ATOM 639 O O . PRO A 1 82 ? 8.106 -1.520 7.002 1.00 93.69 82 PRO A O 1
ATOM 642 N N . ASN A 1 83 ? 9.432 -3.023 5.995 1.00 95.00 83 ASN A N 1
ATOM 643 C CA . ASN A 1 83 ? 8.712 -4.183 6.516 1.00 95.00 83 ASN A CA 1
ATOM 644 C C . ASN A 1 83 ? 8.596 -4.133 8.045 1.00 95.00 83 ASN A C 1
ATOM 646 O O . ASN A 1 83 ? 9.589 -3.871 8.743 1.00 95.00 83 ASN A O 1
ATOM 650 N N . LEU A 1 84 ? 7.401 -4.494 8.530 1.00 95.56 84 LEU A N 1
ATOM 651 C CA . LEU A 1 84 ? 6.989 -4.412 9.934 1.00 95.56 84 LEU A CA 1
ATOM 652 C C . LEU A 1 84 ? 6.946 -2.976 10.466 1.00 95.56 84 LEU A C 1
ATOM 654 O O . LEU A 1 84 ? 7.268 -2.741 11.625 1.00 95.56 84 LEU A O 1
ATOM 658 N N . ALA A 1 85 ? 6.554 -2.016 9.637 1.00 95.69 85 ALA A N 1
ATOM 659 C CA . ALA A 1 85 ? 6.108 -0.710 10.096 1.00 95.69 85 ALA A CA 1
ATOM 660 C C . ALA A 1 85 ? 4.598 -0.556 9.884 1.00 95.69 85 ALA A C 1
ATOM 662 O O . ALA A 1 85 ? 3.983 -1.292 9.111 1.00 95.69 85 ALA A O 1
ATOM 663 N N . ALA A 1 86 ? 3.996 0.390 10.595 1.00 95.50 86 ALA A N 1
ATOM 664 C CA . ALA A 1 86 ? 2.577 0.692 10.497 1.00 95.50 86 ALA A CA 1
ATOM 665 C C . ALA A 1 86 ? 2.307 2.193 10.583 1.00 95.50 86 ALA A C 1
ATOM 667 O O . ALA A 1 86 ? 3.178 3.001 10.919 1.00 95.50 86 ALA A O 1
ATOM 668 N N . ARG A 1 87 ? 1.062 2.546 10.270 1.00 95.94 87 ARG A N 1
ATOM 669 C CA . ARG A 1 87 ? 0.557 3.911 10.263 1.00 95.94 87 ARG A CA 1
ATOM 670 C C . ARG A 1 87 ? -0.808 3.952 10.934 1.00 95.94 87 ARG A C 1
ATOM 672 O O . ARG A 1 87 ? -1.672 3.146 10.592 1.00 95.94 87 ARG A O 1
ATOM 679 N N . TRP A 1 88 ? -1.002 4.882 11.866 1.00 95.12 88 TRP A N 1
ATOM 680 C CA . TRP A 1 88 ? -2.343 5.204 12.347 1.00 95.12 88 TRP A CA 1
ATOM 681 C C . TRP A 1 88 ? -3.070 6.031 11.294 1.00 95.12 88 TRP A C 1
ATOM 683 O O . TRP A 1 88 ? -2.504 6.961 10.716 1.00 95.12 88 TRP A O 1
ATOM 693 N N . VAL A 1 89 ? -4.323 5.667 11.044 1.00 94.31 89 VAL A N 1
ATOM 694 C CA . VAL A 1 89 ? -5.237 6.430 10.203 1.00 94.31 89 VAL A CA 1
ATOM 695 C C . VAL A 1 89 ? -6.585 6.531 10.900 1.00 94.31 89 VAL A C 1
ATOM 697 O O . VAL A 1 89 ? -7.008 5.597 11.582 1.00 94.31 89 VAL A O 1
ATOM 700 N N . VAL A 1 90 ? -7.258 7.650 10.685 1.00 93.88 90 VAL A N 1
ATOM 701 C CA . VAL A 1 90 ? -8.628 7.901 11.118 1.00 93.88 90 VAL A CA 1
ATOM 702 C C . VAL A 1 90 ? -9.534 7.821 9.896 1.00 93.88 90 VAL A C 1
ATOM 704 O O . VAL A 1 90 ? -9.232 8.402 8.849 1.00 93.88 90 VAL A O 1
ATOM 707 N N . VAL A 1 91 ? -10.627 7.071 10.022 1.00 92.12 91 VAL A N 1
ATOM 708 C CA . VAL A 1 91 ? -11.657 6.918 8.990 1.00 92.12 91 VAL A CA 1
ATOM 709 C C . VAL A 1 91 ? -12.876 7.714 9.439 1.00 92.12 91 VAL A C 1
ATOM 711 O O . VAL A 1 91 ? -13.464 7.395 10.463 1.00 92.12 91 VAL A O 1
ATOM 714 N N . GLU A 1 92 ? -13.239 8.750 8.688 1.00 88.44 92 GLU A N 1
ATOM 715 C CA . GLU A 1 92 ? -14.379 9.628 8.987 1.00 88.44 92 GLU A CA 1
ATOM 716 C C . GLU A 1 92 ? -15.229 9.780 7.728 1.00 88.44 92 GLU A C 1
ATOM 718 O O . GLU A 1 92 ? -14.873 10.548 6.826 1.00 88.44 92 GLU A O 1
ATOM 723 N N . GLY A 1 93 ? -16.332 9.032 7.638 1.00 84.56 93 GLY A N 1
ATOM 724 C CA . GLY A 1 93 ? -17.174 8.998 6.444 1.00 84.56 93 GLY A CA 1
ATOM 725 C C . GLY A 1 93 ? -16.352 8.725 5.177 1.00 84.56 93 GLY A C 1
ATOM 726 O O . GLY A 1 93 ? -15.738 7.667 5.018 1.00 84.56 93 GLY A O 1
ATOM 727 N N . ASP A 1 94 ? -16.289 9.720 4.288 1.00 83.88 94 ASP A N 1
ATOM 728 C CA . ASP A 1 94 ? -15.541 9.646 3.030 1.00 83.88 94 ASP A CA 1
ATOM 729 C C . ASP A 1 94 ? -14.103 10.188 3.107 1.00 83.88 94 ASP A C 1
ATOM 731 O O . ASP A 1 94 ? -13.464 10.408 2.076 1.00 83.88 94 ASP A O 1
ATOM 735 N N . ALA A 1 95 ? -13.527 10.340 4.304 1.00 88.56 95 ALA A N 1
ATOM 736 C CA . ALA A 1 95 ? -12.115 10.674 4.500 1.00 88.56 95 ALA A CA 1
ATOM 737 C C . ALA A 1 95 ? -11.338 9.540 5.192 1.00 88.56 95 ALA A C 1
ATOM 739 O O . ALA A 1 95 ? -11.852 8.851 6.064 1.00 88.56 95 ALA A O 1
ATOM 740 N N . ILE A 1 96 ? -10.099 9.301 4.748 1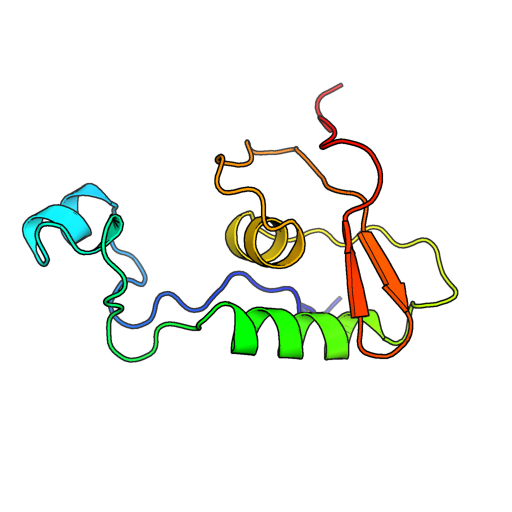.00 92.69 96 ILE A N 1
ATOM 741 C CA . ILE A 1 96 ? -9.092 8.568 5.532 1.00 92.69 96 ILE A CA 1
ATOM 742 C C . ILE A 1 96 ? -7.948 9.551 5.720 1.00 92.69 96 ILE A C 1
ATOM 744 O O . ILE A 1 96 ? -7.481 10.117 4.728 1.00 92.69 96 ILE A O 1
ATOM 748 N N . ARG A 1 97 ? -7.541 9.795 6.965 1.00 92.94 97 ARG A N 1
ATOM 749 C CA . ARG A 1 97 ? -6.481 10.753 7.286 1.00 92.94 97 ARG A CA 1
ATOM 750 C C . ARG A 1 97 ? -5.406 10.091 8.140 1.00 92.94 97 ARG A C 1
ATOM 752 O O . ARG A 1 97 ? -5.759 9.400 9.091 1.00 92.94 97 ARG A O 1
ATOM 759 N N . PRO A 1 98 ? -4.119 10.292 7.836 1.00 94.25 98 PRO A N 1
ATOM 760 C CA . PRO A 1 98 ? -3.038 9.829 8.694 1.00 94.25 98 PRO A CA 1
ATOM 761 C C . PRO A 1 98 ? -3.067 10.548 10.042 1.00 94.25 98 PRO A C 1
ATOM 763 O O . PRO A 1 98 ? -3.361 11.741 10.103 1.00 94.25 98 PRO A O 1
ATOM 766 N N . GLU A 1 99 ? -2.716 9.838 11.108 1.00 93.81 99 GLU A N 1
ATOM 767 C CA . GLU A 1 99 ? -2.644 10.386 12.461 1.00 93.81 99 GLU A CA 1
ATOM 768 C C . GLU A 1 99 ? -1.315 10.002 13.130 1.00 93.81 99 GLU A C 1
ATOM 770 O O . GLU A 1 99 ? -0.807 8.893 12.964 1.00 93.81 99 GLU A O 1
ATOM 775 N N . GLY A 1 100 ? -0.720 10.931 13.883 1.00 90.44 100 GLY A N 1
ATOM 776 C CA . GLY A 1 100 ? 0.522 10.696 14.627 1.00 90.44 100 GLY A CA 1
ATOM 777 C C . GLY A 1 100 ? 1.746 10.482 13.733 1.00 90.44 100 GLY A C 1
ATOM 778 O O . GLY A 1 100 ? 1.874 11.116 12.684 1.00 90.44 100 GLY A O 1
ATOM 779 N N . GLU A 1 101 ? 2.634 9.568 14.126 1.00 91.00 101 GLU A N 1
ATOM 780 C CA . GLU A 1 101 ? 3.853 9.187 13.391 1.00 91.00 101 GLU A CA 1
ATOM 781 C C . GLU A 1 101 ? 3.755 7.762 12.810 1.00 91.00 101 GLU A C 1
ATOM 783 O O . GLU A 1 101 ? 2.880 6.971 13.183 1.00 91.00 101 GLU A O 1
ATOM 788 N N . ARG A 1 102 ? 4.650 7.426 11.871 1.00 93.81 102 ARG A N 1
ATOM 789 C CA . ARG A 1 102 ? 4.886 6.035 11.451 1.00 93.81 102 ARG A CA 1
ATOM 790 C C . ARG A 1 102 ? 5.510 5.268 12.617 1.00 93.81 102 ARG A C 1
ATOM 792 O O . ARG A 1 102 ? 6.408 5.774 13.281 1.00 93.81 102 ARG A O 1
ATOM 799 N N . ILE A 1 103 ? 5.062 4.038 12.851 1.00 94.88 103 ILE A N 1
ATOM 800 C CA . ILE A 1 103 ? 5.524 3.208 13.972 1.00 94.88 103 ILE A CA 1
ATOM 801 C C . ILE A 1 103 ? 6.273 1.972 13.478 1.00 94.88 103 ILE A C 1
ATOM 803 O O . ILE A 1 103 ? 5.868 1.336 12.507 1.00 94.88 103 ILE A O 1
ATOM 807 N N . SER A 1 104 ? 7.349 1.602 14.174 1.00 94.31 104 SER A N 1
ATOM 808 C CA . SER A 1 104 ? 7.991 0.293 14.017 1.00 94.31 104 SER A CA 1
ATOM 809 C C . SER A 1 104 ? 7.231 -0.749 14.836 1.00 94.31 104 SER A C 1
ATOM 811 O O . SER A 1 104 ? 6.947 -0.529 16.010 1.00 94.31 104 SER A O 1
ATOM 813 N N . LEU A 1 105 ? 6.936 -1.895 14.227 1.00 92.88 105 LEU A N 1
ATOM 814 C CA . LEU A 1 105 ? 6.356 -3.075 14.879 1.00 92.88 105 LEU A CA 1
ATOM 815 C C . LEU A 1 105 ? 7.419 -4.125 15.236 1.00 92.88 105 LEU A C 1
ATOM 817 O O . LEU A 1 105 ? 7.083 -5.245 15.618 1.00 92.88 105 LEU A O 1
ATOM 821 N N . ARG A 1 106 ? 8.705 -3.791 15.083 1.00 88.38 106 ARG A N 1
ATOM 822 C CA . ARG A 1 106 ? 9.812 -4.632 15.548 1.00 88.38 106 ARG A CA 1
ATOM 823 C C . ARG A 1 106 ? 9.955 -4.459 17.058 1.00 88.38 106 ARG A C 1
ATOM 825 O O . ARG A 1 106 ? 10.066 -3.328 17.525 1.00 88.38 106 ARG A O 1
ATOM 832 N N . THR A 1 107 ? 9.915 -5.577 17.774 1.00 72.62 107 THR A N 1
ATOM 833 C CA . THR A 1 107 ? 10.143 -5.679 19.223 1.00 72.62 107 THR A CA 1
ATOM 834 C C . THR A 1 107 ? 11.612 -5.560 19.575 1.00 72.62 107 THR A C 1
ATOM 836 O O . THR A 1 107 ? 12.418 -6.144 18.812 1.00 72.62 107 THR A O 1
#

Foldseek 3Di:
DPDLVLQEAWFQAVCPPPDPVRCCVVPPCCVVDPDGDPPTDDLVNSLVSVLVSCVVQLVHDDDDDYDQRSQCSLAVDPDGDDPQKDWDWHRDPSHIHTDDDIGHRDD

Solvent-accessible surface area (backbone atoms only — not comparable to full-atom values): 6761 Å² total; per-residue (Å²): 134,81,82,63,69,38,51,48,60,62,50,49,30,77,48,60,95,57,52,71,67,55,46,43,71,78,39,73,62,38,90,80,48,90,64,74,54,67,69,43,55,48,58,68,59,50,48,52,38,31,47,69,61,47,55,92,42,52,94,50,95,79,88,82,88,68,42,56,67,45,50,36,55,55,55,71,54,88,69,86,69,60,90,60,50,48,70,48,66,47,53,55,89,97,44,71,42,61,44,92,63,78,40,76,69,74,130

pLDDT: mean 92.84, std 5.94, range [58.81, 97.88]

Radius of gyration: 15.02 Å; Cα contacts (8 Å, |Δi|>4): 129; chains: 1; bounding box: 33×26×40 Å

Mean predicted aligned error: 3.63 Å

Secondary structure (DSSP, 8-state):
----GGGSPPPBGGGTT--HHHHHHHSTTTTTSS---TTBPPHHHHHHHHHHHHGGGTTS-------HHHHHHHH---SPPPTTEEEEEEEETTEEEEEEEEEE---

Sequence (107 aa):
PYPVLGLAERAAGAWEGLTHAEIDTRHPGARQGSWRPEGYEHDEELRARARAALRPFEEARVLAVTHEGLIRALDGDPDPLPNLAARWVVVEGDAIRPEGERISLRT

Nearest PDB structures (foldseek):
  3tdh-assembly1_B  TM=1.983E-01  e=5.963E+00  Saccharomyces cerevisiae S288C